Protein AF-A0A5C8B5N2-F1 (afdb_monomer)

Nearest PDB structures (foldseek):
  4hwc-assembly4_D  TM=3.730E-01  e=3.354E+00  Arabidopsis thaliana

Structure (mmCIF, N/CA/C/O backbone):
data_AF-A0A5C8B5N2-F1
#
_entry.id   AF-A0A5C8B5N2-F1
#
loop_
_atom_site.group_PDB
_atom_site.id
_atom_site.type_symbol
_atom_site.label_atom_id
_atom_site.label_alt_id
_atom_site.label_comp_id
_atom_site.label_asym_id
_atom_site.label_entity_id
_atom_site.label_seq_id
_atom_site.pdbx_PDB_ins_code
_atom_site.Cartn_x
_atom_site.Cartn_y
_atom_site.Cartn_z
_atom_site.occupancy
_atom_site.B_iso_or_equiv
_atom_site.auth_seq_id
_atom_site.auth_comp_id
_atom_site.auth_asym_id
_atom_site.auth_atom_id
_atom_site.pdbx_PDB_model_num
ATOM 1 N N . MET A 1 1 ? 1.352 17.023 38.179 1.00 60.00 1 MET A N 1
ATOM 2 C CA . MET A 1 1 ? 0.623 16.715 36.923 1.00 60.00 1 MET A CA 1
ATOM 3 C C . MET A 1 1 ? -0.308 15.530 37.169 1.00 60.00 1 MET A C 1
ATOM 5 O O . MET A 1 1 ? 0.209 14.467 37.507 1.00 60.00 1 MET A O 1
ATOM 9 N N . SER A 1 2 ? -1.631 15.739 37.080 1.00 74.94 2 SER A N 1
ATOM 10 C CA . SER A 1 2 ? -2.678 14.734 37.373 1.00 74.94 2 SER A CA 1
ATOM 11 C C . SER A 1 2 ? -2.535 13.472 36.507 1.00 74.94 2 SER A C 1
ATOM 13 O O . SER A 1 2 ? -2.161 13.573 35.337 1.00 74.94 2 SER A O 1
ATOM 15 N N . VAL A 1 3 ? -2.828 12.300 37.081 1.00 69.88 3 VAL A N 1
ATOM 16 C CA . VAL A 1 3 ? -2.798 10.985 36.409 1.00 69.88 3 VAL A CA 1
ATOM 17 C C . VAL A 1 3 ? -3.703 10.986 35.175 1.00 69.88 3 VAL A C 1
ATOM 19 O O . VAL A 1 3 ? -3.266 10.619 34.088 1.00 69.88 3 VAL A O 1
ATOM 22 N N . THR A 1 4 ? -4.903 11.553 35.298 1.00 72.12 4 THR A N 1
ATOM 23 C CA 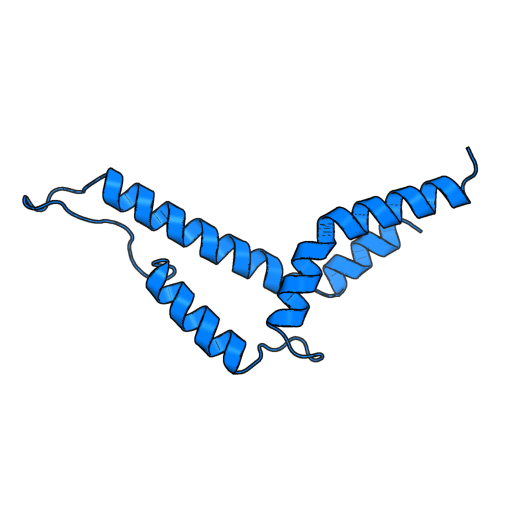. THR A 1 4 ? -5.883 11.680 34.210 1.00 72.12 4 THR A CA 1
ATOM 24 C C . THR A 1 4 ? -5.347 12.498 33.034 1.00 72.12 4 THR A C 1
ATOM 26 O O . THR A 1 4 ? -5.629 12.194 31.880 1.00 72.12 4 THR A O 1
ATOM 29 N N . LYS A 1 5 ? -4.523 13.522 33.303 1.00 73.00 5 LYS A N 1
ATOM 30 C CA . LYS A 1 5 ? -3.895 14.338 32.251 1.00 73.00 5 LYS A CA 1
ATOM 31 C C . LYS A 1 5 ? -2.835 13.539 31.481 1.00 73.00 5 LYS A C 1
ATOM 33 O O . LYS A 1 5 ? -2.786 13.627 30.262 1.00 73.00 5 LYS A O 1
ATOM 38 N N . ARG A 1 6 ? -2.039 12.713 32.176 1.00 71.06 6 ARG A N 1
ATOM 39 C CA . ARG A 1 6 ? -1.000 11.868 31.549 1.00 71.06 6 ARG A CA 1
ATOM 40 C C . ARG A 1 6 ? -1.586 10.803 30.624 1.00 71.06 6 ARG A C 1
ATOM 42 O O . ARG A 1 6 ? -1.047 10.601 29.542 1.00 71.06 6 ARG A O 1
ATOM 49 N N . ILE A 1 7 ? -2.675 10.156 31.039 1.00 73.06 7 ILE A N 1
ATOM 50 C CA . ILE A 1 7 ? -3.378 9.142 30.233 1.00 73.06 7 ILE A CA 1
ATOM 51 C C . ILE A 1 7 ? -3.910 9.779 28.941 1.00 73.06 7 ILE A C 1
ATOM 53 O O . ILE A 1 7 ? -3.671 9.282 27.843 1.00 73.06 7 ILE A O 1
ATOM 57 N N . ASN A 1 8 ? -4.540 10.950 29.056 1.00 77.31 8 ASN A N 1
ATOM 58 C CA . ASN A 1 8 ? -5.125 11.663 27.918 1.00 77.31 8 ASN A CA 1
ATOM 59 C C . ASN A 1 8 ? -4.061 12.159 26.912 1.00 77.31 8 ASN A C 1
ATOM 61 O O . ASN A 1 8 ? -4.269 12.118 25.698 1.00 77.31 8 ASN A O 1
ATOM 65 N N . ASP A 1 9 ? -2.895 12.593 27.403 1.00 79.88 9 ASP A N 1
ATOM 66 C CA . ASP A 1 9 ? -1.775 13.014 26.553 1.00 79.88 9 ASP A CA 1
ATOM 67 C C . ASP A 1 9 ? -1.148 11.821 25.800 1.00 79.88 9 ASP A C 1
ATOM 69 O O . ASP A 1 9 ? -0.889 11.926 24.597 1.00 79.88 9 ASP A O 1
ATOM 73 N N . LYS A 1 10 ? -0.992 10.661 26.457 1.00 72.94 10 LYS A N 1
ATOM 74 C CA . LYS A 1 10 ? -0.522 9.419 25.814 1.00 72.94 10 LYS A CA 1
ATOM 75 C C . LYS A 1 10 ? -1.495 8.905 24.750 1.00 72.94 10 LYS A C 1
ATOM 77 O O . LYS A 1 10 ? -1.069 8.592 23.639 1.00 72.94 10 LYS A O 1
ATOM 82 N N . ALA A 1 11 ? -2.794 8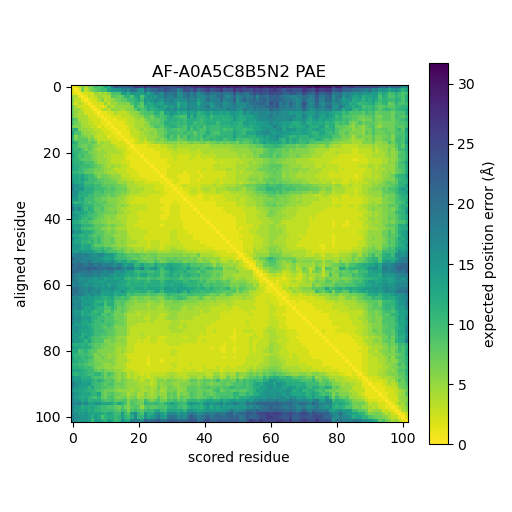.880 25.049 1.00 72.62 11 ALA A N 1
ATOM 83 C CA . ALA A 1 11 ? -3.825 8.461 24.098 1.00 72.62 11 ALA A CA 1
ATOM 84 C C . ALA A 1 11 ? -3.843 9.352 22.841 1.00 72.62 11 ALA A C 1
ATOM 86 O O . ALA A 1 11 ? -3.940 8.859 21.715 1.00 72.62 11 ALA A O 1
ATOM 87 N N . LYS A 1 12 ? -3.658 10.671 23.001 1.00 75.81 12 LYS A N 1
ATOM 88 C CA . LYS A 1 12 ? -3.512 11.605 21.870 1.00 75.81 12 LYS A CA 1
ATOM 89 C C . LYS A 1 12 ? -2.267 11.332 21.033 1.00 75.81 12 LYS A C 1
ATOM 91 O O . LYS A 1 12 ? -2.319 11.461 19.808 1.00 75.81 12 LYS A O 1
ATOM 96 N N . GLU A 1 13 ? -1.147 10.995 21.662 1.00 75.56 13 GLU A N 1
ATOM 97 C CA . GLU A 1 13 ? 0.090 10.668 20.953 1.00 75.56 13 GLU A CA 1
ATOM 98 C C . GLU A 1 13 ? -0.047 9.363 20.155 1.00 75.56 13 GLU A C 1
ATOM 100 O O . GLU A 1 13 ? 0.326 9.319 18.980 1.00 75.56 13 GLU A O 1
ATOM 105 N N . ALA A 1 14 ? -0.656 8.335 20.750 1.00 70.12 14 ALA A N 1
ATOM 106 C CA . ALA A 1 14 ? -0.963 7.074 20.081 1.00 70.12 14 ALA A CA 1
ATOM 107 C C . ALA A 1 14 ? -1.904 7.286 18.888 1.00 70.12 14 ALA A C 1
ATOM 109 O O . ALA A 1 14 ? -1.584 6.887 17.765 1.00 70.12 14 ALA A O 1
ATOM 110 N N . TYR A 1 15 ? -3.000 8.027 19.084 1.00 74.56 15 TYR A N 1
ATOM 111 C CA . TYR A 1 15 ? -3.906 8.377 17.993 1.00 74.56 15 TYR A CA 1
ATOM 112 C C . TYR A 1 15 ? -3.174 9.108 16.865 1.00 74.56 15 TYR A C 1
ATOM 114 O O . TYR A 1 15 ? -3.343 8.764 15.702 1.00 74.56 15 TYR A O 1
ATOM 122 N N . ARG A 1 16 ? -2.286 10.065 17.164 1.00 75.88 16 ARG A N 1
ATOM 123 C CA . ARG A 1 16 ? -1.484 10.746 16.130 1.00 75.88 16 ARG A CA 1
ATOM 124 C C . ARG A 1 16 ? -0.574 9.790 15.357 1.00 75.88 16 ARG A C 1
ATOM 126 O O . ARG A 1 16 ? -0.473 9.928 14.138 1.00 75.88 16 ARG A O 1
ATOM 133 N N . LYS A 1 17 ? 0.054 8.824 16.034 1.00 73.56 17 LYS A N 1
ATOM 134 C CA . LYS A 1 17 ? 0.931 7.822 15.402 1.00 73.56 17 LYS A CA 1
ATOM 135 C C . LYS A 1 17 ? 0.159 6.888 14.464 1.00 73.56 17 LYS A C 1
ATOM 137 O O . LYS A 1 17 ? 0.647 6.583 13.373 1.00 73.56 17 LYS A O 1
ATOM 142 N N . PHE A 1 18 ? -1.057 6.490 14.842 1.00 80.44 18 PHE 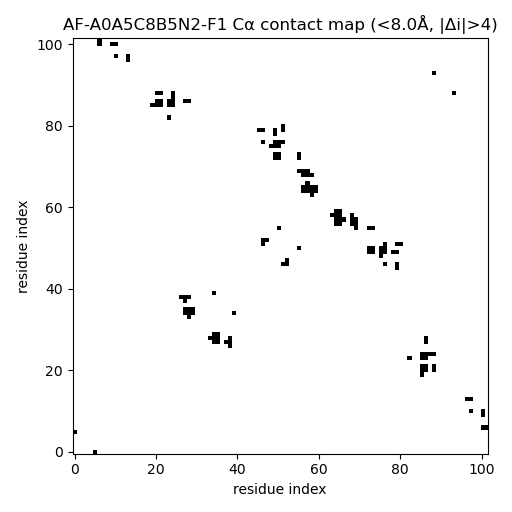A N 1
ATOM 143 C CA . PHE A 1 18 ? -1.851 5.497 14.109 1.00 80.44 18 PHE A CA 1
ATOM 144 C C . PHE A 1 18 ? -2.970 6.067 13.241 1.00 80.44 18 PHE A C 1
ATOM 146 O O . PHE A 1 18 ? -3.495 5.339 12.406 1.00 80.44 18 PHE A O 1
ATOM 153 N N . ARG A 1 19 ? -3.280 7.366 13.336 1.00 87.25 19 ARG A N 1
ATOM 154 C CA . ARG A 1 19 ? -4.336 8.028 12.549 1.00 87.25 19 ARG A CA 1
ATOM 155 C C . ARG A 1 19 ? -4.230 7.723 11.061 1.00 87.25 19 ARG A C 1
ATOM 157 O O . ARG A 1 19 ? -5.236 7.485 10.407 1.00 87.25 19 ARG A O 1
ATOM 164 N N . THR A 1 20 ? -3.009 7.731 10.527 1.00 86.50 20 THR A N 1
ATOM 165 C CA . THR A 1 20 ? -2.779 7.394 9.118 1.00 86.50 20 THR A CA 1
ATOM 166 C C . THR A 1 20 ? -3.091 5.929 8.839 1.00 86.50 20 THR A C 1
ATOM 168 O O . THR A 1 20 ? -3.792 5.644 7.881 1.00 86.50 20 THR A O 1
ATOM 171 N N . SER A 1 21 ? -2.634 5.003 9.683 1.00 87.44 21 SER A N 1
ATOM 172 C CA . SER A 1 21 ? -2.926 3.574 9.530 1.00 87.44 21 SER A CA 1
ATOM 173 C C . SER A 1 21 ? -4.425 3.280 9.599 1.00 87.44 21 SER A C 1
ATOM 175 O O . SER A 1 21 ? -4.920 2.544 8.757 1.00 87.44 21 SER A O 1
ATOM 177 N N . ILE A 1 22 ? -5.147 3.907 10.535 1.00 88.50 22 ILE A N 1
ATOM 178 C CA . ILE A 1 22 ? -6.608 3.791 10.656 1.00 88.50 22 ILE A CA 1
ATOM 179 C C . ILE A 1 22 ? -7.281 4.300 9.377 1.00 88.50 22 ILE A C 1
ATOM 181 O O . ILE A 1 22 ? -8.056 3.575 8.771 1.00 88.50 22 ILE A O 1
ATOM 185 N N . ALA A 1 23 ? -6.903 5.487 8.892 1.00 90.81 23 ALA A N 1
ATOM 186 C CA . ALA A 1 23 ? -7.462 6.032 7.656 1.00 90.81 23 ALA A CA 1
ATOM 187 C C . ALA A 1 23 ? -7.201 5.132 6.432 1.00 90.81 23 ALA A C 1
ATOM 189 O O . ALA A 1 23 ? -8.084 4.954 5.601 1.00 90.81 23 ALA A O 1
ATOM 190 N N . PHE A 1 24 ? -6.007 4.541 6.317 1.00 91.94 24 PHE A N 1
ATOM 191 C CA . PHE A 1 24 ? -5.704 3.574 5.256 1.00 91.94 24 PHE A CA 1
ATOM 192 C C . PHE A 1 24 ? -6.510 2.280 5.404 1.00 91.94 24 PHE A C 1
ATOM 194 O O . PHE A 1 24 ? -6.986 1.754 4.404 1.00 91.94 24 PHE A O 1
ATOM 201 N N . ARG A 1 25 ? -6.666 1.760 6.626 1.00 89.75 25 ARG A N 1
ATOM 202 C CA . ARG A 1 25 ? -7.496 0.583 6.900 1.00 89.75 25 ARG A CA 1
ATOM 203 C C . ARG A 1 25 ? -8.936 0.847 6.462 1.00 89.75 25 ARG A C 1
ATOM 205 O O . ARG A 1 25 ? -9.436 0.105 5.630 1.00 89.75 25 ARG A O 1
ATOM 212 N N . ASP A 1 26 ? -9.541 1.925 6.950 1.00 90.00 26 ASP A N 1
ATOM 213 C CA . ASP A 1 26 ? -10.953 2.262 6.716 1.00 90.00 26 ASP A CA 1
ATOM 214 C C . ASP A 1 26 ? -11.246 2.578 5.247 1.00 90.00 26 ASP A C 1
ATOM 216 O O . ASP A 1 26 ? -12.334 2.309 4.751 1.00 90.00 26 ASP A O 1
ATOM 220 N N . LEU A 1 27 ? -10.266 3.126 4.524 1.00 93.69 27 LEU A N 1
ATOM 221 C CA . LEU A 1 27 ? -10.408 3.403 3.097 1.00 93.69 27 LEU A CA 1
ATOM 222 C C . LEU A 1 27 ? -10.371 2.126 2.242 1.00 93.69 27 LEU A C 1
ATOM 224 O O . LEU A 1 27 ? -11.015 2.070 1.196 1.00 93.69 27 LEU A O 1
ATOM 228 N N . PHE A 1 28 ? -9.587 1.120 2.644 1.00 94.94 28 PHE A N 1
ATOM 229 C CA . PHE A 1 28 ? -9.343 -0.075 1.829 1.00 94.94 28 PHE A CA 1
ATOM 230 C C . PHE A 1 28 ? -10.140 -1.303 2.276 1.00 94.94 28 PHE A C 1
ATOM 232 O O . PHE A 1 28 ? -10.334 -2.218 1.474 1.00 94.94 28 PHE A O 1
ATOM 239 N N . LYS A 1 29 ? -10.578 -1.356 3.534 1.00 92.88 29 LYS A N 1
ATOM 240 C CA . LYS A 1 29 ? -11.260 -2.509 4.120 1.00 92.88 29 LYS A CA 1
ATOM 241 C C . LYS A 1 29 ? -12.714 -2.203 4.452 1.00 92.88 29 LYS A C 1
ATOM 243 O O . LYS A 1 29 ? -13.081 -1.074 4.748 1.00 92.88 29 LYS A O 1
ATOM 248 N N . LYS A 1 30 ? -13.526 -3.252 4.418 1.00 92.31 30 LYS A N 1
ATOM 249 C CA . LYS A 1 30 ? -14.877 -3.298 4.974 1.00 92.31 30 LYS A CA 1
ATOM 250 C C . LYS A 1 30 ? -14.801 -3.523 6.487 1.00 92.31 30 LYS A C 1
ATOM 252 O O . LYS A 1 30 ? -13.765 -3.934 7.011 1.00 92.31 30 LYS A O 1
ATOM 257 N N . ASP A 1 31 ? -15.937 -3.379 7.162 1.00 86.31 31 ASP A N 1
ATOM 258 C CA . ASP A 1 31 ? -16.059 -3.613 8.609 1.00 86.31 31 ASP A CA 1
ATOM 259 C C . ASP A 1 31 ? -15.697 -5.048 9.031 1.00 86.31 31 ASP A C 1
ATOM 261 O O . ASP A 1 31 ? -15.288 -5.282 10.164 1.00 86.31 31 ASP A O 1
ATOM 265 N N . ASN A 1 32 ? -15.806 -6.022 8.121 1.00 87.06 32 ASN A N 1
ATOM 266 C CA . ASN A 1 32 ? -15.411 -7.410 8.374 1.00 87.06 32 ASN A CA 1
ATOM 267 C C . ASN A 1 32 ? -13.895 -7.663 8.209 1.00 87.06 32 ASN A C 1
ATOM 269 O O . ASN A 1 32 ? -13.445 -8.793 8.380 1.00 87.06 32 ASN A O 1
ATOM 273 N N . GLY A 1 33 ? -13.113 -6.636 7.860 1.00 85.75 33 GLY A N 1
ATOM 274 C CA . GLY A 1 33 ? -11.665 -6.711 7.665 1.00 85.75 33 GLY A CA 1
ATOM 275 C C . GLY A 1 33 ? -11.208 -7.101 6.255 1.00 85.75 33 GLY A C 1
ATOM 276 O O . GLY A 1 33 ? -10.012 -6.970 5.964 1.00 85.75 33 GLY A O 1
ATOM 277 N N . ASP A 1 34 ? -12.124 -7.517 5.376 1.00 91.69 34 ASP A N 1
ATOM 278 C CA . ASP A 1 34 ? -11.823 -7.825 3.976 1.00 91.69 34 ASP A CA 1
ATOM 279 C C . ASP A 1 34 ? -11.622 -6.552 3.158 1.00 91.69 34 ASP A C 1
ATOM 281 O O . ASP A 1 34 ? -12.149 -5.490 3.488 1.00 91.69 34 ASP A O 1
ATOM 285 N N . LEU A 1 35 ? -10.904 -6.657 2.040 1.00 94.88 35 LEU A N 1
ATOM 286 C CA . LEU A 1 35 ? -10.785 -5.545 1.103 1.00 94.88 35 LEU A CA 1
ATOM 287 C C . LEU A 1 35 ? -12.132 -5.231 0.432 1.00 94.88 35 LEU A C 1
ATOM 289 O O . LEU A 1 35 ? -12.975 -6.102 0.188 1.00 94.88 35 LEU A O 1
ATOM 293 N N . THR A 1 36 ? -12.340 -3.958 0.108 1.00 96.31 36 THR A N 1
ATOM 294 C CA . THR A 1 36 ? -13.396 -3.566 -0.832 1.00 96.31 36 THR A CA 1
ATOM 295 C C . THR A 1 36 ? -13.011 -3.985 -2.255 1.00 96.31 36 THR A C 1
ATOM 297 O O . THR A 1 36 ? -11.833 -4.140 -2.57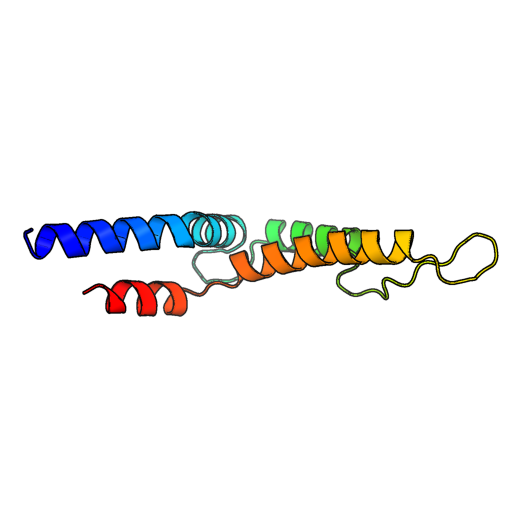4 1.00 96.31 36 THR A O 1
ATOM 300 N N . GLN A 1 37 ? -13.997 -4.151 -3.139 1.00 96.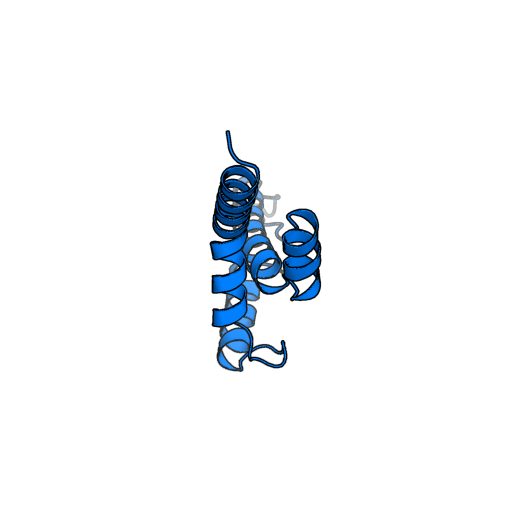06 37 GLN A N 1
ATOM 301 C CA . GLN A 1 37 ? -13.724 -4.495 -4.540 1.00 96.06 37 GLN A CA 1
ATOM 302 C C . GLN A 1 37 ? -12.853 -3.424 -5.221 1.00 96.06 37 GLN A C 1
ATOM 304 O O . GLN A 1 37 ? -11.905 -3.744 -5.938 1.00 96.06 37 GLN A O 1
ATOM 309 N N . ASP A 1 38 ? -13.124 -2.149 -4.944 1.00 97.00 38 ASP A N 1
ATOM 310 C CA . ASP A 1 38 ? -12.323 -1.041 -5.465 1.00 97.00 38 ASP A CA 1
ATOM 311 C C . ASP A 1 38 ? -10.899 -1.060 -4.902 1.00 97.00 38 ASP A C 1
ATOM 313 O O . ASP A 1 38 ? -9.936 -0.844 -5.640 1.00 97.00 38 ASP A O 1
ATOM 317 N N . ALA A 1 39 ? -10.739 -1.388 -3.617 1.00 96.25 39 ALA A N 1
ATOM 318 C CA . ALA A 1 39 ? -9.429 -1.553 -3.004 1.00 96.25 39 ALA A CA 1
ATOM 319 C C . ALA A 1 39 ? -8.616 -2.663 -3.680 1.00 96.25 39 ALA A C 1
ATOM 321 O O . ALA A 1 39 ? -7.427 -2.471 -3.935 1.00 96.25 39 ALA A O 1
ATOM 322 N N . GLU A 1 40 ? -9.233 -3.793 -4.028 1.00 96.06 40 GLU A N 1
ATOM 323 C CA . GLU A 1 40 ? -8.564 -4.863 -4.777 1.00 96.06 40 GLU A CA 1
ATOM 324 C C . GLU A 1 40 ? -8.091 -4.390 -6.158 1.00 96.06 40 GLU A C 1
ATOM 326 O O . GLU A 1 40 ? -6.946 -4.644 -6.545 1.00 96.06 40 GLU A O 1
ATOM 331 N N . ILE A 1 41 ? -8.937 -3.657 -6.891 1.00 97.25 41 ILE A N 1
ATOM 332 C CA . ILE A 1 41 ? -8.600 -3.097 -8.210 1.00 97.25 41 ILE A CA 1
ATOM 333 C C . ILE A 1 41 ? -7.430 -2.111 -8.096 1.00 97.25 41 ILE A C 1
ATOM 335 O O . ILE A 1 41 ? -6.461 -2.190 -8.865 1.00 97.25 41 ILE A O 1
ATOM 339 N N . VAL A 1 42 ? -7.490 -1.201 -7.122 1.00 95.88 42 VAL A N 1
ATOM 340 C CA . VAL A 1 42 ? -6.445 -0.202 -6.869 1.00 95.88 42 VAL A CA 1
ATOM 341 C C . VAL A 1 42 ? -5.138 -0.881 -6.478 1.00 95.88 42 VAL A C 1
ATOM 343 O O . VAL A 1 42 ? -4.104 -0.596 -7.082 1.00 95.88 42 VAL A O 1
ATOM 346 N N . LEU A 1 43 ? -5.160 -1.815 -5.525 1.00 95.44 43 LEU A N 1
ATOM 347 C CA . LEU A 1 43 ? -3.956 -2.512 -5.071 1.00 95.44 43 LEU A CA 1
ATOM 348 C C . LEU A 1 43 ? -3.327 -3.347 -6.184 1.00 95.44 43 LEU A C 1
ATOM 350 O O . LEU A 1 43 ? -2.110 -3.317 -6.333 1.00 95.44 43 LEU A O 1
ATOM 354 N N . LYS A 1 44 ? -4.129 -4.013 -7.021 1.00 95.31 44 LYS A N 1
ATOM 355 C CA . LYS A 1 44 ? -3.634 -4.745 -8.198 1.00 95.31 44 LYS A CA 1
ATOM 356 C C . LYS A 1 44 ? -3.008 -3.820 -9.245 1.00 95.31 44 LYS A C 1
ATOM 358 O O . LYS A 1 44 ? -2.053 -4.193 -9.924 1.00 95.31 44 LYS A O 1
ATOM 363 N N . THR A 1 45 ? -3.537 -2.611 -9.396 1.00 95.44 45 THR A N 1
ATOM 364 C CA . THR A 1 45 ? -2.977 -1.608 -10.311 1.00 95.44 45 THR A CA 1
ATOM 365 C C . THR A 1 45 ? -1.666 -1.047 -9.766 1.00 95.44 45 THR A C 1
ATOM 367 O O . THR A 1 45 ? -0.668 -0.980 -10.489 1.00 95.44 45 THR A O 1
ATOM 370 N N . LEU A 1 46 ? -1.635 -0.712 -8.475 1.00 94.88 46 LEU A N 1
ATOM 371 C CA . LEU A 1 46 ? -0.438 -0.232 -7.793 1.00 94.88 46 LEU A CA 1
ATOM 372 C C . LEU A 1 46 ? 0.656 -1.299 -7.742 1.00 94.88 46 LEU A C 1
ATOM 374 O O . LEU A 1 46 ? 1.813 -0.966 -7.976 1.00 94.88 46 LEU A O 1
ATOM 378 N N . SER A 1 47 ? 0.321 -2.571 -7.512 1.00 94.88 47 SER A N 1
ATOM 379 C CA . SER A 1 47 ? 1.310 -3.654 -7.471 1.00 94.88 47 SER A CA 1
ATOM 380 C C . SER A 1 47 ? 2.057 -3.778 -8.802 1.00 94.88 47 SER A C 1
ATOM 382 O O . SER A 1 47 ? 3.283 -3.907 -8.821 1.00 94.88 47 SER A O 1
ATOM 384 N N . ARG A 1 48 ? 1.342 -3.626 -9.925 1.00 92.94 48 ARG A N 1
ATOM 385 C CA . ARG A 1 48 ? 1.925 -3.588 -11.273 1.00 92.94 48 ARG A CA 1
ATOM 386 C C . ARG A 1 48 ? 2.794 -2.354 -11.482 1.00 92.94 48 ARG A C 1
ATOM 388 O O . ARG A 1 48 ? 3.935 -2.484 -11.914 1.00 92.94 48 ARG A O 1
ATOM 395 N N . PHE A 1 49 ? 2.275 -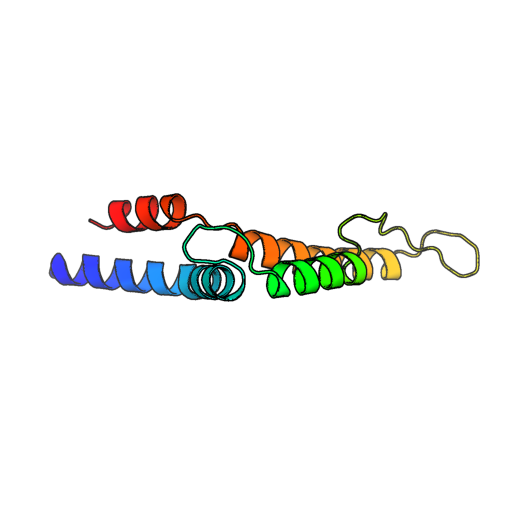1.171 -11.156 1.00 92.69 49 PHE A N 1
ATOM 396 C CA . PHE A 1 49 ? 2.993 0.095 -11.333 1.00 92.69 49 PHE A CA 1
ATOM 397 C C . PHE A 1 49 ? 4.280 0.175 -10.493 1.00 92.69 49 PHE A C 1
ATOM 399 O O . PHE A 1 49 ? 5.288 0.740 -10.930 1.00 92.69 49 PHE A O 1
ATOM 406 N N . CYS A 1 50 ? 4.246 -0.409 -9.296 1.00 94.06 50 CYS A N 1
ATOM 407 C CA . CYS A 1 50 ? 5.338 -0.415 -8.334 1.00 94.06 50 CYS A CA 1
ATOM 408 C C . CYS A 1 50 ? 6.254 -1.638 -8.428 1.00 94.06 50 CYS A C 1
ATOM 410 O O . CYS A 1 50 ? 7.116 -1.793 -7.569 1.00 94.06 50 CYS A O 1
ATOM 412 N N . TYR A 1 51 ? 6.085 -2.504 -9.433 1.00 90.31 51 TYR A N 1
ATOM 413 C CA . TYR A 1 51 ? 6.874 -3.732 -9.585 1.00 90.31 51 TYR A CA 1
ATOM 414 C C . TYR A 1 51 ? 6.882 -4.606 -8.320 1.00 90.31 51 TYR A C 1
ATOM 416 O O . TYR A 1 51 ? 7.898 -5.205 -7.975 1.00 90.31 51 TYR A O 1
ATOM 424 N N . ALA A 1 52 ? 5.760 -4.685 -7.602 1.00 88.25 52 ALA A N 1
ATOM 425 C CA . ALA A 1 52 ? 5.680 -5.436 -6.350 1.00 88.25 52 ALA A CA 1
ATOM 426 C C . ALA A 1 52 ? 6.093 -6.903 -6.545 1.00 88.25 52 ALA A C 1
ATOM 428 O O . ALA A 1 52 ? 6.932 -7.397 -5.799 1.00 88.25 52 ALA A O 1
ATOM 429 N N . ASP A 1 53 ? 5.607 -7.525 -7.621 1.00 83.69 53 ASP A N 1
ATOM 430 C CA . ASP A 1 53 ? 5.769 -8.960 -7.882 1.00 83.69 53 ASP A CA 1
ATOM 431 C C . ASP A 1 53 ? 6.829 -9.278 -8.957 1.00 83.69 53 ASP A C 1
ATOM 433 O O . ASP A 1 53 ? 7.069 -10.439 -9.271 1.00 83.69 53 ASP A O 1
ATOM 437 N N . ASN A 1 54 ? 7.470 -8.259 -9.543 1.00 84.31 54 ASN A N 1
ATOM 438 C CA . ASN A 1 54 ? 8.389 -8.420 -10.676 1.00 84.31 54 ASN A CA 1
ATOM 439 C C . ASN A 1 54 ? 9.837 -8.107 -10.295 1.00 84.31 54 ASN A C 1
ATOM 441 O O . ASN A 1 54 ? 10.098 -7.248 -9.459 1.00 84.31 54 ASN A O 1
ATOM 445 N N . VAL A 1 55 ? 10.805 -8.744 -10.953 1.00 80.56 55 VAL A N 1
ATOM 446 C CA . VAL A 1 55 ? 12.222 -8.401 -10.768 1.00 80.56 55 VAL A CA 1
ATOM 447 C C . VAL A 1 55 ? 12.451 -6.949 -11.205 1.00 80.56 55 VAL A C 1
ATOM 449 O O . VAL A 1 55 ? 12.070 -6.542 -12.299 1.00 80.56 55 VAL A O 1
ATOM 452 N N . THR A 1 56 ? 13.068 -6.155 -10.333 1.00 81.94 56 THR A N 1
ATOM 453 C CA . THR A 1 56 ? 13.305 -4.713 -10.523 1.00 81.94 56 THR A CA 1
ATOM 454 C C . THR A 1 56 ? 14.566 -4.415 -11.331 1.00 81.94 56 THR A C 1
ATOM 456 O O . THR A 1 56 ? 14.813 -3.250 -11.654 1.00 81.94 56 THR A O 1
ATOM 459 N N . MET A 1 57 ? 15.332 -5.455 -11.691 1.00 83.19 57 MET A N 1
ATOM 460 C CA . MET A 1 57 ? 16.512 -5.382 -12.552 1.00 83.19 57 MET A CA 1
ATOM 461 C C . MET A 1 57 ? 16.152 -4.844 -13.934 1.00 83.19 57 MET A C 1
ATOM 463 O O . MET A 1 57 ? 15.666 -5.559 -14.805 1.00 83.19 57 MET A O 1
ATOM 467 N N . GLY A 1 58 ? 16.397 -3.550 -14.118 1.00 82.62 58 GLY A N 1
ATOM 468 C CA . GLY A 1 58 ? 16.368 -2.908 -15.420 1.00 82.62 58 GLY A CA 1
ATOM 469 C C . GLY A 1 58 ? 17.732 -3.002 -16.090 1.00 82.62 58 GLY A C 1
ATOM 470 O O . GLY A 1 58 ? 18.758 -2.869 -15.428 1.00 82.62 58 GLY A O 1
ATOM 471 N N . THR A 1 59 ? 17.739 -3.193 -17.404 1.00 88.44 59 THR A N 1
ATOM 472 C CA . THR A 1 59 ? 18.942 -3.076 -18.232 1.00 88.44 59 THR A CA 1
ATOM 473 C C . THR A 1 59 ? 18.943 -1.765 -19.019 1.00 88.44 59 THR A C 1
ATOM 475 O O . THR A 1 59 ? 17.882 -1.169 -19.263 1.00 88.44 59 THR A O 1
ATOM 478 N N . ASN A 1 60 ? 20.140 -1.313 -19.395 1.00 89.06 60 ASN A N 1
ATOM 479 C CA . ASN A 1 60 ? 20.368 -0.216 -20.332 1.00 89.06 60 ASN A CA 1
ATOM 480 C C . ASN A 1 60 ? 20.333 -0.716 -21.793 1.00 89.06 60 ASN A C 1
ATOM 482 O O . ASN A 1 60 ? 20.105 -1.897 -22.058 1.00 89.06 60 ASN A O 1
ATOM 486 N N . PHE A 1 61 ? 20.581 0.180 -22.755 1.00 88.81 61 PHE A N 1
ATOM 487 C CA . PHE A 1 61 ? 20.570 -0.144 -24.190 1.00 88.81 61 PHE A CA 1
ATOM 488 C C . PHE A 1 61 ? 21.628 -1.182 -24.610 1.00 88.81 61 PHE A C 1
ATOM 490 O O . PHE A 1 61 ? 21.461 -1.834 -25.634 1.00 88.81 61 PHE A O 1
ATOM 497 N N . ASN A 1 62 ? 22.673 -1.378 -23.801 1.00 89.94 62 ASN A N 1
ATOM 498 C CA . ASN A 1 62 ? 23.725 -2.372 -24.026 1.00 89.94 62 ASN A CA 1
ATOM 499 C C . ASN A 1 62 ? 23.441 -3.712 -23.325 1.00 89.94 62 ASN A C 1
ATOM 501 O O . ASN A 1 62 ? 24.305 -4.584 -23.297 1.00 89.94 62 ASN A O 1
ATOM 505 N N . GLY A 1 63 ? 22.270 -3.872 -22.703 1.00 88.12 63 GLY A N 1
ATOM 506 C CA . GLY A 1 63 ? 21.912 -5.081 -21.961 1.00 88.12 63 GLY A CA 1
ATOM 507 C C . GLY A 1 63 ? 22.597 -5.223 -20.597 1.00 88.12 63 GLY A C 1
ATOM 508 O O . GLY A 1 63 ? 22.332 -6.193 -19.892 1.00 88.12 63 GLY A O 1
ATOM 509 N N . ALA A 1 64 ? 23.429 -4.261 -20.184 1.00 91.94 64 ALA A N 1
ATOM 510 C CA . ALA A 1 64 ? 24.005 -4.236 -18.842 1.00 91.94 64 ALA A CA 1
ATOM 511 C C . ALA A 1 64 ? 22.967 -3.744 -17.824 1.00 91.94 64 ALA A C 1
ATOM 513 O O . ALA A 1 64 ? 22.085 -2.954 -18.165 1.00 91.94 64 ALA A O 1
ATOM 514 N N . VAL A 1 65 ? 23.077 -4.188 -16.569 1.00 92.38 65 VAL A N 1
ATOM 515 C CA . VAL A 1 65 ? 22.214 -3.709 -15.477 1.00 92.38 65 VAL A CA 1
ATOM 516 C C . VAL A 1 65 ? 22.360 -2.193 -15.335 1.00 92.38 65 VAL A C 1
ATOM 518 O O . VAL A 1 65 ? 23.473 -1.675 -15.293 1.00 92.38 65 VAL A O 1
ATOM 521 N N . ASP A 1 66 ? 21.229 -1.496 -15.257 1.00 94.06 66 ASP A N 1
ATOM 522 C CA . ASP A 1 66 ? 21.139 -0.055 -15.034 1.00 94.06 66 ASP A CA 1
ATOM 523 C C . ASP A 1 66 ? 20.826 0.223 -13.550 1.00 94.06 66 ASP A C 1
ATOM 525 O O . ASP A 1 66 ? 19.681 0.034 -13.117 1.00 94.06 66 ASP A O 1
ATOM 529 N N . PRO A 1 67 ? 21.808 0.690 -12.754 1.00 92.81 67 PRO A N 1
ATOM 530 C CA . PRO A 1 67 ? 21.611 0.927 -11.326 1.00 92.81 67 PRO A CA 1
ATOM 531 C C . PRO A 1 67 ? 20.556 1.996 -11.019 1.00 92.81 67 PRO A C 1
ATOM 533 O O . PRO A 1 67 ? 19.853 1.883 -10.015 1.00 92.81 67 PRO A O 1
ATOM 536 N N . LEU A 1 68 ? 20.410 3.018 -11.872 1.00 93.06 68 LEU A N 1
ATOM 537 C CA . LEU A 1 68 ? 19.437 4.094 -11.659 1.00 93.06 68 LEU A CA 1
ATOM 538 C C . LEU A 1 68 ? 18.016 3.574 -11.850 1.00 93.06 68 LEU A C 1
ATOM 540 O O . LEU A 1 68 ? 17.129 3.851 -11.040 1.00 93.06 68 LEU A O 1
ATOM 544 N N . LYS A 1 69 ? 17.809 2.768 -12.894 1.00 90.56 69 LYS A N 1
ATOM 545 C CA . LYS A 1 69 ? 16.518 2.131 -13.163 1.00 90.56 69 LYS A CA 1
ATOM 546 C C . LYS A 1 69 ? 16.126 1.162 -12.048 1.00 90.56 69 LYS A C 1
ATOM 548 O O . LYS A 1 69 ? 14.971 1.163 -11.625 1.00 90.56 69 LYS A O 1
ATOM 553 N N . VAL A 1 70 ? 17.083 0.391 -11.529 1.00 93.00 70 VAL A N 1
ATOM 554 C CA . VAL A 1 70 ? 16.868 -0.487 -10.366 1.00 93.00 70 VAL A CA 1
ATOM 555 C C . VAL A 1 70 ? 16.464 0.313 -9.134 1.00 93.00 70 VAL A C 1
ATOM 557 O O . VAL A 1 70 ? 15.429 0.022 -8.536 1.00 93.00 70 VAL A O 1
ATOM 560 N N . ALA A 1 71 ? 17.231 1.348 -8.783 1.00 92.62 71 ALA A N 1
ATOM 561 C CA . ALA A 1 71 ? 16.948 2.179 -7.615 1.00 92.62 71 ALA A CA 1
ATOM 562 C C . ALA A 1 71 ? 15.559 2.828 -7.697 1.00 92.62 71 ALA A C 1
ATOM 564 O O . ALA A 1 71 ? 14.813 2.850 -6.718 1.00 92.62 71 ALA A O 1
ATOM 565 N N . PHE A 1 72 ? 15.173 3.305 -8.881 1.00 92.81 72 PHE A N 1
ATOM 566 C CA . PHE A 1 72 ? 13.854 3.881 -9.107 1.00 92.81 72 PHE A CA 1
ATOM 567 C C . PHE A 1 72 ? 12.723 2.853 -8.951 1.00 92.81 72 PHE A C 1
ATOM 569 O O . PHE A 1 72 ? 11.705 3.139 -8.313 1.00 92.81 72 PHE A O 1
ATOM 576 N N . ASN A 1 73 ? 12.904 1.645 -9.488 1.00 92.94 73 ASN A N 1
ATOM 577 C CA . ASN A 1 73 ? 11.935 0.559 -9.350 1.00 92.94 73 ASN A CA 1
ATOM 578 C C . ASN A 1 73 ? 11.767 0.130 -7.883 1.00 92.94 73 ASN A C 1
ATOM 580 O O . ASN A 1 73 ? 10.638 -0.008 -7.413 1.00 92.94 73 ASN A O 1
ATOM 584 N N . GLU A 1 74 ? 12.867 -0.004 -7.138 1.00 93.25 74 GLU A N 1
ATOM 585 C CA . GLU A 1 74 ? 12.833 -0.304 -5.700 1.00 93.25 74 GLU A CA 1
ATOM 586 C C . GLU A 1 74 ? 12.185 0.823 -4.886 1.00 93.25 74 GLU A C 1
ATOM 588 O O . GLU A 1 74 ? 11.385 0.567 -3.984 1.00 93.25 74 GLU A O 1
ATOM 593 N N . GLY A 1 75 ? 12.436 2.082 -5.255 1.00 93.69 75 GLY A N 1
ATOM 594 C CA . GLY A 1 75 ? 11.752 3.232 -4.670 1.00 93.69 75 GLY A CA 1
ATOM 595 C C . GLY A 1 75 ? 10.232 3.116 -4.799 1.00 93.69 75 GLY A C 1
ATOM 596 O O . GLY A 1 75 ? 9.512 3.244 -3.808 1.00 93.69 75 GLY A O 1
ATOM 597 N N . ARG A 1 76 ? 9.722 2.776 -5.988 1.00 94.44 76 ARG A N 1
ATOM 598 C CA . ARG A 1 76 ? 8.279 2.562 -6.194 1.00 94.44 76 ARG A CA 1
ATOM 599 C C . ARG A 1 76 ? 7.744 1.369 -5.406 1.00 94.44 76 ARG A C 1
ATOM 601 O O . ARG A 1 76 ? 6.671 1.477 -4.808 1.00 94.44 76 ARG A O 1
ATOM 608 N N . ARG A 1 77 ? 8.484 0.258 -5.362 1.00 94.81 77 ARG A N 1
ATOM 609 C CA . ARG A 1 77 ? 8.122 -0.915 -4.554 1.00 94.81 77 ARG A CA 1
ATOM 610 C C . ARG A 1 77 ? 7.981 -0.548 -3.080 1.00 94.81 77 ARG A C 1
ATOM 612 O O . ARG A 1 77 ? 7.002 -0.942 -2.449 1.00 94.81 77 ARG A O 1
ATOM 619 N N . SER A 1 78 ? 8.902 0.255 -2.545 1.00 94.81 78 SER A N 1
ATOM 620 C CA . SER A 1 78 ? 8.861 0.690 -1.144 1.00 94.81 78 SER A CA 1
ATOM 621 C C . SER A 1 78 ? 7.570 1.446 -0.799 1.00 94.81 78 SER A C 1
ATOM 623 O O . SER A 1 78 ? 6.992 1.223 0.265 1.00 94.81 78 SER A O 1
ATOM 625 N N . VAL A 1 79 ? 7.052 2.261 -1.727 1.00 94.00 79 VAL A N 1
ATOM 626 C CA . VAL A 1 79 ? 5.781 2.986 -1.559 1.00 94.00 79 VAL A CA 1
ATOM 627 C C . VAL A 1 79 ? 4.604 2.016 -1.467 1.00 94.00 79 VAL A C 1
ATOM 629 O O . VAL A 1 79 ? 3.767 2.143 -0.573 1.00 94.00 79 VAL A O 1
ATOM 632 N N . TYR A 1 80 ? 4.550 1.011 -2.342 1.00 95.06 80 TYR A N 1
ATOM 633 C CA . TYR A 1 80 ? 3.499 -0.007 -2.292 1.00 95.06 80 TYR A CA 1
ATOM 634 C C . TYR A 1 80 ? 3.541 -0.807 -0.982 1.00 95.06 80 TYR A C 1
ATOM 636 O O . TYR A 1 80 ? 2.514 -0.986 -0.326 1.00 95.06 80 TYR A O 1
ATOM 644 N N . LEU A 1 81 ? 4.735 -1.221 -0.549 1.00 93.31 81 LEU A N 1
ATOM 645 C CA . LEU A 1 81 ? 4.922 -1.928 0.720 1.00 93.31 81 LEU A CA 1
ATOM 646 C C . LEU A 1 81 ? 4.514 -1.071 1.924 1.00 93.31 81 LEU A C 1
ATOM 648 O O . LEU A 1 81 ? 3.908 -1.583 2.867 1.00 93.31 81 LEU A O 1
ATOM 652 N N . TYR A 1 82 ? 4.795 0.233 1.887 1.00 92.75 82 TYR A N 1
ATOM 653 C CA . TYR A 1 82 ? 4.352 1.171 2.914 1.00 92.75 82 TYR A CA 1
ATOM 654 C C . TYR A 1 82 ? 2.822 1.230 3.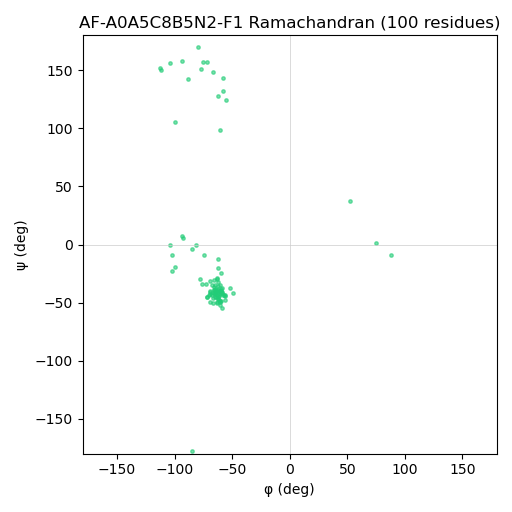006 1.00 92.75 82 TYR A C 1
ATOM 656 O O . TYR A 1 82 ? 2.272 1.110 4.102 1.00 92.75 82 TYR A O 1
ATOM 664 N N . ILE A 1 83 ? 2.131 1.352 1.867 1.00 93.00 83 ILE A N 1
ATOM 665 C CA . ILE A 1 83 ? 0.661 1.356 1.808 1.00 93.00 83 ILE A CA 1
ATOM 666 C C . ILE A 1 83 ? 0.103 0.040 2.364 1.00 93.00 83 ILE A C 1
ATOM 668 O O . ILE A 1 83 ? -0.753 0.060 3.248 1.00 93.00 83 ILE A O 1
ATOM 672 N N . LEU A 1 84 ? 0.636 -1.106 1.926 1.00 92.94 84 LEU A N 1
ATOM 673 C CA . LEU A 1 84 ? 0.212 -2.411 2.436 1.00 92.94 84 LEU A CA 1
ATOM 674 C C . LEU A 1 84 ? 0.403 -2.536 3.948 1.00 92.94 84 LEU A C 1
ATOM 676 O O . LEU A 1 84 ? -0.481 -3.049 4.630 1.00 92.94 84 LEU A O 1
ATOM 680 N N . LYS A 1 85 ? 1.528 -2.054 4.490 1.00 90.56 85 LYS A N 1
ATOM 681 C CA . LYS A 1 85 ? 1.776 -2.060 5.938 1.00 90.56 85 LYS A CA 1
ATOM 682 C C . LYS A 1 85 ? 0.710 -1.268 6.693 1.00 90.56 85 LYS A C 1
ATOM 684 O O . LYS A 1 85 ? 0.294 -1.689 7.765 1.00 90.56 85 LYS A O 1
ATOM 689 N N . LYS A 1 86 ? 0.254 -0.141 6.140 1.00 90.44 86 LYS A N 1
ATOM 690 C CA . LYS A 1 86 ? -0.797 0.686 6.746 1.00 90.44 86 LYS A CA 1
ATOM 691 C C . LYS A 1 86 ? -2.164 0.003 6.717 1.00 90.44 86 LYS A C 1
ATOM 693 O O . LYS A 1 86 ? -2.847 0.009 7.732 1.00 90.44 86 LYS A O 1
ATOM 698 N N . ILE A 1 87 ? -2.517 -0.636 5.603 1.00 91.06 87 ILE A N 1
ATOM 699 C CA . ILE A 1 87 ? -3.790 -1.361 5.442 1.00 91.06 87 ILE A CA 1
ATOM 700 C C . ILE A 1 87 ? -3.848 -2.612 6.332 1.00 91.06 87 ILE A C 1
ATOM 702 O O . ILE A 1 87 ? -4.912 -2.989 6.826 1.00 91.06 87 ILE A O 1
ATOM 706 N N . LYS A 1 88 ? -2.710 -3.287 6.534 1.00 87.94 88 LYS A N 1
ATOM 707 C CA . LYS A 1 88 ? -2.630 -4.542 7.295 1.00 87.94 88 LYS A CA 1
ATOM 708 C C . LYS A 1 88 ? -2.751 -4.381 8.808 1.00 87.94 88 LYS A C 1
ATOM 710 O O . LYS A 1 88 ? -2.911 -5.404 9.460 1.00 87.94 88 LYS A O 1
ATOM 715 N N . VAL A 1 89 ? -2.730 -3.155 9.337 1.00 83.69 89 VAL A N 1
ATOM 716 C CA . VAL A 1 89 ? -2.940 -2.920 10.771 1.00 83.69 89 VAL A CA 1
ATOM 717 C C . VAL A 1 89 ? -4.271 -3.535 11.199 1.00 83.69 89 VAL A C 1
ATOM 719 O O . VAL A 1 89 ? -5.318 -3.274 10.599 1.00 83.69 89 VAL A O 1
ATOM 722 N N . THR A 1 90 ? -4.195 -4.407 12.196 1.00 79.94 90 THR A N 1
ATOM 723 C CA . THR A 1 90 ? -5.326 -5.150 12.747 1.00 79.94 90 THR A CA 1
ATOM 724 C C . THR A 1 90 ? -5.934 -4.423 13.936 1.00 79.94 90 THR A C 1
ATOM 726 O O . THR A 1 90 ? -5.274 -3.643 14.621 1.00 79.94 90 THR A O 1
ATOM 729 N N . ASP A 1 91 ? -7.193 -4.732 14.232 1.00 74.25 91 ASP A N 1
ATOM 730 C CA . ASP A 1 91 ? -7.867 -4.196 15.416 1.00 74.25 91 ASP A CA 1
ATOM 731 C C . ASP A 1 91 ? -7.196 -4.662 16.704 1.00 74.25 91 ASP A C 1
ATOM 733 O O . ASP A 1 91 ? -7.176 -3.917 17.676 1.00 74.25 91 ASP A O 1
ATOM 737 N N . LYS A 1 92 ? -6.580 -5.851 16.691 1.00 77.50 92 LYS A N 1
ATOM 738 C CA . LYS A 1 92 ? -5.755 -6.340 17.796 1.00 77.50 92 LYS A CA 1
ATOM 739 C C . LYS A 1 92 ? -4.533 -5.451 18.012 1.00 77.50 92 LYS A C 1
ATOM 741 O O . LYS A 1 92 ? -4.318 -4.994 19.121 1.00 77.50 92 LYS A O 1
ATOM 746 N N . GLU A 1 93 ? -3.777 -5.148 16.959 1.00 75.12 93 GLU A N 1
ATOM 747 C CA . GLU A 1 93 ? -2.631 -4.234 17.065 1.00 75.12 93 GLU A CA 1
ATOM 748 C C . GLU A 1 93 ? -3.057 -2.820 17.472 1.00 75.12 93 GLU A C 1
ATOM 750 O O . GLU A 1 93 ? -2.289 -2.114 18.107 1.00 75.12 93 GLU A O 1
ATOM 755 N N . LEU A 1 94 ? -4.267 -2.373 17.136 1.00 71.81 94 LEU A N 1
ATOM 756 C CA . LEU A 1 94 ? -4.777 -1.107 17.662 1.00 71.81 94 LEU A CA 1
ATOM 757 C C . LEU A 1 94 ? -5.137 -1.235 19.148 1.00 71.81 94 LEU A C 1
ATOM 759 O O . LEU A 1 94 ? -4.776 -0.366 19.936 1.00 71.81 94 LEU A O 1
ATOM 763 N N . LYS A 1 95 ? -5.818 -2.318 19.528 1.00 71.75 95 LYS A N 1
ATOM 764 C CA . LYS A 1 95 ? -6.332 -2.565 20.876 1.00 71.75 95 LYS A CA 1
ATOM 765 C C . LYS A 1 95 ? -5.227 -2.818 21.900 1.00 71.75 95 LYS A C 1
ATOM 767 O O . LYS A 1 95 ? -5.223 -2.125 22.910 1.00 71.75 95 LYS A O 1
ATOM 772 N N . ASP A 1 96 ? -4.275 -3.706 21.608 1.00 71.00 96 ASP A N 1
ATOM 773 C CA . ASP A 1 96 ? -3.124 -4.005 22.474 1.00 71.00 96 ASP A CA 1
ATOM 774 C C . ASP A 1 96 ? -2.391 -2.697 22.860 1.00 71.00 96 ASP A C 1
ATOM 776 O O . ASP A 1 96 ? -2.002 -2.498 24.006 1.00 71.00 96 ASP A O 1
ATOM 780 N N . TYR A 1 97 ? -2.297 -1.736 21.934 1.00 64.69 97 TYR A N 1
ATOM 781 C CA . TYR A 1 97 ? -1.664 -0.436 22.180 1.00 64.69 97 TYR A CA 1
ATOM 782 C C . TYR A 1 97 ? -2.523 0.570 22.956 1.00 64.69 97 TYR A C 1
ATOM 784 O O . TYR A 1 97 ? -1.966 1.441 23.626 1.00 64.69 97 TYR A O 1
ATOM 792 N N . PHE A 1 98 ? -3.853 0.521 22.837 1.00 67.12 98 PHE A N 1
ATOM 793 C CA . PHE A 1 98 ? -4.728 1.364 23.656 1.00 67.12 98 PHE A CA 1
ATOM 794 C C . PHE A 1 98 ? -4.836 0.823 25.089 1.00 67.12 98 PHE A C 1
ATOM 796 O O . PHE A 1 98 ? -4.870 1.628 26.015 1.00 67.12 98 PHE A O 1
ATOM 803 N N . GLU A 1 99 ? -4.803 -0.501 25.275 1.00 65.56 99 GLU A N 1
ATOM 804 C CA . GLU A 1 99 ? -4.791 -1.154 26.593 1.00 65.56 99 GLU A CA 1
ATOM 805 C C . GLU A 1 99 ? -3.463 -0.937 27.346 1.00 65.56 99 GLU A C 1
ATOM 807 O O . GLU A 1 99 ? -3.482 -0.770 28.557 1.00 65.56 99 GLU A O 1
ATOM 812 N N . GLU A 1 100 ? -2.315 -0.809 26.662 1.00 59.16 100 GLU A N 1
ATOM 813 C CA . GLU A 1 100 ? -1.036 -0.393 27.287 1.00 59.16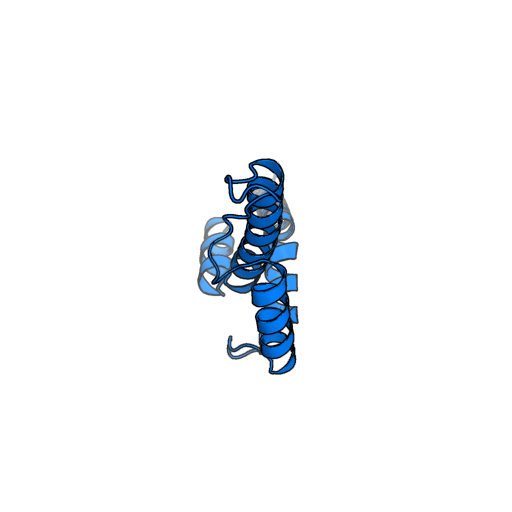 100 GLU A CA 1
ATOM 814 C C . GLU A 1 100 ? -1.062 1.026 27.909 1.00 59.16 100 GLU A C 1
ATOM 816 O O . GLU A 1 100 ? -0.121 1.430 28.606 1.00 59.16 100 GLU A O 1
ATOM 821 N N . ILE A 1 101 ? -2.091 1.828 27.615 1.00 55.00 101 ILE A N 1
ATOM 822 C CA . ILE A 1 101 ? -2.227 3.216 28.085 1.00 55.00 101 ILE A CA 1
ATOM 823 C C . ILE A 1 101 ? -3.167 3.324 29.302 1.00 55.00 101 ILE A C 1
ATOM 825 O O . ILE A 1 101 ? -3.073 4.329 30.020 1.00 55.00 101 ILE A O 1
ATOM 829 N N . GLU A 1 102 ? -4.027 2.325 29.536 1.00 48.22 102 GLU A N 1
ATOM 830 C CA . GLU A 1 102 ? -4.927 2.222 30.702 1.00 48.22 102 GLU A CA 1
ATOM 831 C C . GLU A 1 102 ? -4.188 1.770 31.974 1.00 48.22 102 GLU A C 1
ATOM 833 O O . GLU A 1 102 ? -4.491 2.355 33.044 1.00 48.22 102 GLU A O 1
#

Mean predicted aligned error: 7.38 Å

Secondary structure (DSSP, 8-state):
--HHHHHHHHHHHHHHHHHHHHHHHHHHB-TTSPBPHHHHHHHHHHHHHTTSSS----B-TTSSB-HHHHHHHHHHHHHHHHHHHHHT--HHHHHHHHHTT-

Sequence (102 aa):
MSVTKRINDKAKEAYRKFRTSIAFRDLFKKDNGDLTQDAEIVLKTLSRFCYADNVTMGTNFNGAVDPLKVAFNEGRRSVYLYILKKIKVTDKELKDYFEEIE

Foldseek 3Di:
DDPVVQLVVLVVVLCVVLVQLVVLQVVQADPVLHGDPVNVVVLVVLCVVLVLPHQQFDADPVRHTDVVSSVVSVVSNVVSVVSVVSNPDDPCNSVVSSVVSD

Radius of gyr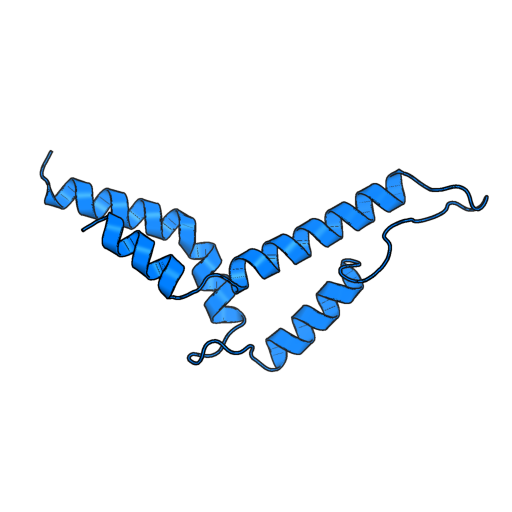ation: 19.44 Å; Cα contacts (8 Å, |Δi|>4): 76; chains: 1; bounding box: 40×26×62 Å

Solvent-accessible surface area (backbone atoms only — not comparable to full-atom values): 5713 Å² total; per-residue (Å²): 133,60,70,72,56,54,42,54,53,50,52,51,52,51,47,64,72,41,48,62,32,52,52,41,22,65,73,33,29,44,98,86,68,46,69,35,74,66,37,51,54,49,50,58,50,46,36,63,77,17,42,64,89,48,86,48,81,31,60,45,99,83,69,46,80,28,68,67,52,26,54,53,36,48,53,39,25,51,54,52,53,51,53,50,56,27,41,64,61,44,72,60,68,53,44,61,59,55,58,76,60,111

pLDDT: mean 85.17, std 10.64, range [48.22, 97.25]